Protein AF-A0A7W0G220-F1 (afdb_monomer_lite)

pLDDT: mean 85.53, std 10.77, range [54.88, 96.62]

Secondary structure (DSSP, 8-state):
-HHHHHHHHHHHHHHHHHHHHHTTSTTS-HHHHHHHHHHHHHHTTT---HHHHHHHHHHHHHHHHHHHS----STT--HHHHHHHHHHHHHHHHHHHTTT-HHHHHHHTTS-HHHHHHIIIII-GGGGGGSPP-PPPPPPS----

Structure (mmCIF, N/CA/C/O backbone):
data_AF-A0A7W0G220-F1
#
_entry.id   AF-A0A7W0G220-F1
#
loop_
_atom_site.group_PDB
_atom_site.id
_atom_site.type_symbol
_atom_site.label_atom_id
_atom_site.label_alt_id
_atom_site.label_comp_id
_atom_site.label_asym_id
_atom_site.label_entity_id
_atom_site.label_seq_id
_atom_site.pdbx_PDB_ins_code
_atom_site.Cartn_x
_atom_site.Cartn_y
_atom_site.Cartn_z
_atom_site.occupancy
_atom_site.B_iso_or_equiv
_atom_site.auth_seq_id
_atom_site.auth_comp_id
_atom_site.auth_asym_id
_atom_site.auth_atom_id
_atom_site.pdbx_PDB_model_num
ATOM 1 N N . MET A 1 1 ? 3.315 11.051 -33.447 1.00 55.81 1 MET A N 1
ATOM 2 C CA . MET A 1 1 ? 3.439 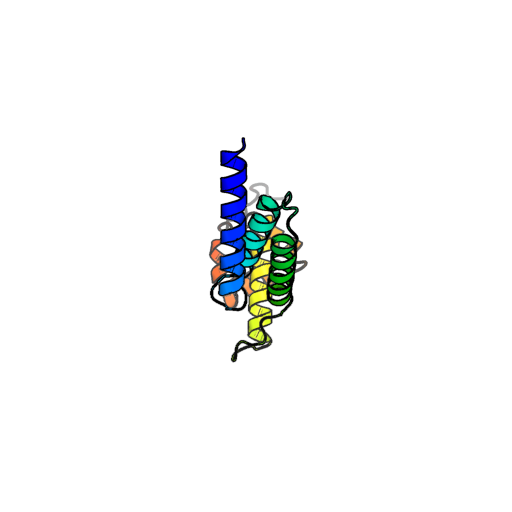9.585 -33.638 1.00 55.81 1 MET A CA 1
ATOM 3 C C . MET A 1 1 ? 4.857 9.060 -33.398 1.00 55.81 1 MET A C 1
ATOM 5 O O . MET A 1 1 ? 5.050 8.463 -32.352 1.00 55.81 1 MET A O 1
ATOM 9 N N . ALA A 1 2 ? 5.862 9.287 -34.260 1.00 62.72 2 ALA A N 1
ATOM 10 C CA . ALA A 1 2 ? 7.228 8.783 -33.995 1.00 62.72 2 ALA A CA 1
ATOM 11 C C . ALA A 1 2 ? 7.919 9.478 -32.798 1.00 62.72 2 ALA A C 1
ATOM 13 O O . ALA A 1 2 ? 8.547 8.826 -31.971 1.00 62.72 2 ALA A O 1
ATOM 14 N N . GLU A 1 3 ? 7.743 10.795 -32.670 1.00 63.72 3 GLU A N 1
ATOM 15 C CA . GLU A 1 3 ? 8.350 11.606 -31.604 1.00 63.72 3 GLU A CA 1
ATOM 16 C C . GLU A 1 3 ? 7.741 11.321 -30.217 1.00 63.72 3 GLU A C 1
ATOM 18 O O . GLU A 1 3 ? 8.464 11.152 -29.238 1.00 63.72 3 GLU A O 1
ATOM 23 N N . GLU A 1 4 ? 6.417 11.146 -30.143 1.00 67.81 4 GLU A N 1
ATOM 24 C CA . GLU A 1 4 ? 5.714 10.730 -28.917 1.00 67.81 4 GLU A CA 1
ATOM 25 C C . GLU A 1 4 ? 6.108 9.315 -28.481 1.00 67.81 4 GLU A C 1
ATOM 27 O O . GLU A 1 4 ? 6.302 9.071 -27.293 1.00 67.81 4 GLU A O 1
ATOM 32 N N . SER A 1 5 ? 6.281 8.393 -29.435 1.00 66.31 5 SER A N 1
ATOM 33 C CA . SER A 1 5 ? 6.752 7.037 -29.142 1.00 66.31 5 SER A CA 1
ATOM 34 C C . SER A 1 5 ? 8.180 7.044 -28.591 1.00 66.31 5 SER A C 1
ATOM 36 O O . SER A 1 5 ? 8.471 6.305 -27.656 1.00 66.31 5 SER A O 1
ATOM 38 N N . GLY A 1 6 ? 9.062 7.898 -29.122 1.00 77.69 6 GLY A N 1
ATOM 39 C CA . GLY A 1 6 ? 10.421 8.063 -28.601 1.00 77.69 6 GLY A CA 1
ATOM 40 C C . GLY A 1 6 ? 10.449 8.679 -27.200 1.00 77.69 6 GLY A C 1
ATOM 41 O O . GLY A 1 6 ? 11.186 8.212 -26.332 1.00 77.69 6 GLY A O 1
ATOM 42 N N . ALA A 1 7 ? 9.610 9.687 -26.945 1.00 82.81 7 ALA A N 1
ATOM 43 C CA . ALA A 1 7 ? 9.497 10.319 -25.632 1.00 82.81 7 ALA A CA 1
ATOM 44 C C . ALA A 1 7 ? 8.989 9.346 -24.553 1.00 82.81 7 ALA A C 1
ATOM 46 O O . ALA A 1 7 ? 9.528 9.325 -23.445 1.00 82.81 7 ALA A O 1
ATOM 47 N N . LEU A 1 8 ? 7.997 8.510 -24.885 1.00 85.62 8 LEU A N 1
ATOM 48 C CA . LEU A 1 8 ? 7.474 7.477 -23.984 1.00 85.62 8 LEU A CA 1
ATOM 49 C C . LEU A 1 8 ? 8.534 6.424 -23.649 1.00 85.62 8 LEU A C 1
ATOM 51 O O . LEU A 1 8 ? 8.740 6.127 -22.471 1.00 85.62 8 LEU A O 1
ATOM 55 N N . SER A 1 9 ? 9.261 5.924 -24.650 1.00 85.44 9 SER A N 1
ATOM 56 C CA . SER A 1 9 ? 10.348 4.965 -24.426 1.00 85.44 9 SER A CA 1
ATOM 57 C C . SER A 1 9 ? 11.452 5.551 -23.546 1.00 85.44 9 SER A C 1
ATOM 59 O O . SER A 1 9 ? 11.882 4.917 -22.584 1.00 85.44 9 SER A O 1
ATOM 61 N N . ASN A 1 10 ? 11.865 6.795 -23.801 1.00 89.25 10 ASN A N 1
ATOM 62 C CA . ASN A 1 10 ? 12.884 7.466 -22.993 1.00 89.25 10 ASN A CA 1
ATOM 63 C C . ASN A 1 10 ? 12.434 7.663 -21.536 1.00 89.25 10 ASN A C 1
ATOM 65 O O . ASN A 1 10 ? 13.223 7.454 -20.614 1.00 89.25 10 ASN A O 1
ATOM 69 N N . ALA A 1 11 ? 11.163 8.013 -21.313 1.00 91.06 11 ALA A N 1
ATOM 70 C CA . ALA A 1 11 ? 10.596 8.123 -19.971 1.00 91.06 11 ALA A CA 1
ATOM 71 C C . ALA A 1 11 ? 10.579 6.768 -19.240 1.00 91.06 11 ALA A C 1
ATOM 73 O O . ALA A 1 11 ? 10.938 6.699 -18.062 1.00 91.06 11 ALA A O 1
ATOM 74 N N . GLY A 1 12 ? 10.236 5.685 -19.942 1.00 90.75 12 GLY A N 1
ATOM 75 C CA . GLY A 1 12 ? 10.289 4.326 -19.403 1.00 90.75 12 GLY A CA 1
ATOM 76 C C . GLY A 1 12 ? 11.708 3.896 -19.019 1.00 90.75 12 GLY A C 1
ATOM 77 O O . GLY A 1 12 ? 11.925 3.371 -17.926 1.00 90.75 12 GLY A O 1
ATOM 78 N N . LEU A 1 13 ? 12.699 4.183 -19.868 1.00 92.62 13 LEU A N 1
ATOM 79 C CA . LEU A 1 13 ? 14.111 3.893 -19.589 1.00 92.62 13 LEU A CA 1
ATOM 80 C C . LEU A 1 13 ? 14.647 4.695 -18.394 1.00 92.62 13 LEU A C 1
ATOM 82 O O . LEU A 1 13 ? 15.397 4.154 -17.579 1.00 92.62 13 LEU A O 1
ATOM 86 N N . ALA A 1 14 ? 14.237 5.958 -18.253 1.00 93.88 14 ALA A N 1
ATOM 87 C CA . ALA A 1 14 ? 14.571 6.773 -17.087 1.00 93.88 14 ALA A CA 1
ATOM 88 C C . ALA A 1 14 ? 13.948 6.203 -15.800 1.00 93.88 14 ALA A C 1
ATOM 90 O O . ALA A 1 14 ? 14.614 6.129 -14.766 1.00 93.88 14 ALA A O 1
ATOM 91 N N . ALA A 1 15 ? 12.697 5.736 -15.863 1.00 92.31 15 ALA A N 1
ATOM 92 C CA . ALA A 1 15 ? 12.046 5.074 -14.737 1.00 92.31 15 ALA A CA 1
ATOM 93 C C . ALA A 1 15 ? 12.769 3.775 -14.334 1.00 92.31 15 ALA A C 1
ATOM 95 O O . ALA A 1 15 ? 12.952 3.532 -13.140 1.00 92.31 15 ALA A O 1
ATOM 96 N N . LEU A 1 16 ? 13.246 2.977 -15.298 1.00 93.56 16 LEU A N 1
ATOM 97 C CA . LEU A 1 16 ? 14.084 1.807 -15.008 1.00 93.56 16 LEU A CA 1
ATOM 98 C C . LEU A 1 16 ? 15.400 2.192 -14.334 1.00 93.56 16 LEU A C 1
ATOM 100 O O . LEU A 1 16 ? 15.743 1.582 -13.325 1.00 93.56 16 LEU A O 1
ATOM 104 N N . ALA A 1 17 ? 16.094 3.219 -14.827 1.00 93.88 17 ALA A N 1
ATOM 105 C CA . ALA A 1 17 ? 17.353 3.677 -14.237 1.00 93.88 17 ALA A CA 1
ATOM 106 C C . ALA A 1 17 ? 17.184 4.092 -12.763 1.00 93.88 17 ALA A C 1
ATOM 108 O O . ALA A 1 17 ? 17.980 3.707 -11.907 1.00 93.88 17 ALA A O 1
ATOM 109 N N . LEU A 1 18 ? 16.092 4.794 -12.438 1.00 92.06 18 LEU A N 1
ATOM 110 C CA . LEU A 1 18 ? 15.758 5.151 -11.055 1.00 92.06 18 LEU A CA 1
ATOM 111 C C . LEU A 1 18 ? 15.533 3.914 -10.169 1.00 92.06 18 LEU A C 1
ATOM 113 O O . LEU A 1 18 ? 15.964 3.887 -9.014 1.00 92.06 18 LEU A O 1
ATOM 117 N N . ILE A 1 19 ? 14.874 2.876 -10.694 1.00 92.44 19 ILE A N 1
ATOM 118 C CA . ILE A 1 19 ? 14.677 1.608 -9.974 1.00 92.44 19 ILE A CA 1
ATOM 119 C C . ILE A 1 19 ? 16.003 0.862 -9.808 1.00 92.44 19 ILE A C 1
ATOM 121 O O . ILE A 1 19 ? 16.242 0.281 -8.754 1.00 92.44 19 ILE A O 1
ATOM 125 N N . GLU A 1 20 ? 16.877 0.867 -10.805 1.00 91.81 20 GLU A N 1
ATOM 126 C CA . GLU A 1 20 ? 18.184 0.208 -10.734 1.00 91.81 20 GLU A CA 1
ATOM 127 C C . GLU A 1 20 ? 19.067 0.856 -9.657 1.00 91.81 20 GLU A C 1
ATOM 129 O O . GLU A 1 20 ? 19.643 0.157 -8.818 1.00 91.81 20 GLU A O 1
ATOM 134 N N . GLU A 1 21 ? 19.105 2.189 -9.612 1.00 88.62 21 GLU A N 1
ATOM 135 C CA . GLU A 1 21 ? 19.926 2.938 -8.659 1.00 88.62 21 GLU A CA 1
ATOM 136 C C . GLU A 1 21 ? 19.370 2.887 -7.226 1.00 88.62 21 GLU A C 1
ATOM 138 O O . GLU A 1 21 ? 20.112 2.720 -6.248 1.00 88.62 21 GLU A O 1
ATOM 143 N N . HIS A 1 22 ? 18.051 3.025 -7.080 1.00 85.19 22 HIS A N 1
ATOM 144 C CA . HIS A 1 22 ? 17.418 3.231 -5.777 1.00 85.19 22 HIS A CA 1
ATOM 145 C C . HIS A 1 22 ? 16.503 2.097 -5.328 1.00 85.19 22 HIS A C 1
ATOM 147 O O . HIS A 1 22 ? 16.160 2.043 -4.151 1.00 85.19 22 HIS A O 1
ATOM 153 N N . GLY A 1 23 ? 16.129 1.165 -6.199 1.00 77.44 23 GLY A N 1
ATOM 154 C CA . GLY A 1 23 ? 15.182 0.089 -5.889 1.00 77.44 23 GLY A CA 1
ATOM 155 C C . GLY A 1 23 ? 15.725 -0.962 -4.923 1.00 77.44 23 GLY A C 1
ATOM 156 O O . GLY A 1 23 ? 14.944 -1.626 -4.243 1.00 77.44 23 GLY A O 1
ATOM 157 N N . THR A 1 24 ? 17.052 -1.085 -4.801 1.00 76.00 24 THR A N 1
ATOM 158 C CA . THR A 1 24 ? 17.693 -1.871 -3.729 1.00 76.00 24 THR A CA 1
ATOM 159 C C . THR A 1 24 ? 17.807 -1.094 -2.417 1.00 76.00 24 THR A C 1
ATOM 161 O O . THR A 1 24 ? 17.879 -1.694 -1.344 1.00 76.00 24 THR A O 1
ATOM 164 N N . ARG A 1 25 ? 17.814 0.243 -2.482 1.00 75.25 25 ARG A N 1
ATOM 165 C CA . ARG A 1 25 ? 17.932 1.127 -1.322 1.00 75.25 25 ARG A CA 1
ATOM 166 C C . ARG A 1 25 ? 16.549 1.414 -0.742 1.00 75.25 25 ARG A C 1
ATOM 168 O O . ARG A 1 25 ? 15.523 1.367 -1.414 1.00 75.25 25 ARG A O 1
ATOM 175 N N . ARG A 1 26 ? 16.498 1.758 0.544 1.00 69.06 26 ARG A N 1
ATOM 176 C CA . ARG A 1 26 ? 15.233 2.100 1.219 1.00 69.06 26 ARG A CA 1
ATOM 177 C C . ARG A 1 26 ? 14.753 3.539 0.961 1.00 69.06 26 ARG A C 1
ATOM 179 O O . ARG A 1 26 ? 13.839 3.985 1.639 1.00 69.06 26 ARG A O 1
ATOM 186 N N . ALA A 1 27 ? 15.343 4.246 -0.005 1.00 76.19 27 ALA A N 1
ATOM 187 C CA . ALA A 1 27 ? 15.052 5.656 -0.277 1.00 76.19 27 ALA A CA 1
ATOM 188 C C . ALA A 1 27 ? 13.641 5.891 -0.849 1.00 76.19 27 ALA A C 1
ATOM 190 O O . ALA A 1 27 ? 13.028 6.908 -0.546 1.00 76.19 27 ALA A O 1
ATOM 191 N N . LEU A 1 28 ? 13.108 4.945 -1.630 1.00 79.19 28 LEU A N 1
ATOM 192 C CA . LEU A 1 28 ? 11.756 5.028 -2.198 1.00 79.19 28 LEU A CA 1
ATOM 193 C C . LEU A 1 28 ? 10.758 4.281 -1.303 1.00 79.19 28 LEU A C 1
ATOM 195 O O . LEU A 1 28 ? 11.074 3.179 -0.870 1.00 79.19 28 LEU A O 1
ATOM 199 N N . PRO A 1 29 ? 9.543 4.763 -1.024 1.00 83.81 29 PRO A N 1
ATOM 200 C CA . PRO A 1 29 ? 8.478 3.954 -0.424 1.00 83.81 29 PRO A CA 1
ATOM 201 C C . PRO A 1 29 ? 8.131 2.713 -1.271 1.00 83.81 29 PRO A C 1
ATOM 203 O O . PRO A 1 29 ? 8.322 2.703 -2.484 1.00 83.81 29 PRO A O 1
ATOM 206 N N . GLN A 1 30 ? 7.614 1.641 -0.655 1.00 83.75 30 GLN A N 1
ATOM 207 C CA . GLN A 1 30 ? 7.237 0.416 -1.389 1.00 83.75 30 GLN A CA 1
ATOM 208 C C . GLN A 1 30 ? 6.159 0.676 -2.456 1.00 83.75 30 GLN A C 1
ATOM 210 O O . GLN A 1 30 ? 6.257 0.140 -3.556 1.00 83.75 30 GLN A O 1
ATOM 215 N N . GLY A 1 31 ? 5.159 1.508 -2.136 1.00 84.50 31 GLY A N 1
ATOM 216 C CA . GLY A 1 31 ? 4.102 1.886 -3.079 1.00 84.50 31 GLY A CA 1
ATOM 217 C C . GLY A 1 31 ? 4.646 2.660 -4.278 1.00 84.50 31 GLY A C 1
ATOM 218 O O . GLY A 1 31 ? 4.360 2.304 -5.413 1.00 84.50 31 GLY A O 1
ATOM 219 N N . GLU A 1 32 ? 5.519 3.641 -4.035 1.00 88.56 32 GLU A N 1
ATOM 220 C CA . GLU A 1 32 ? 6.160 4.411 -5.109 1.00 88.56 32 GLU A CA 1
ATOM 221 C C . GLU A 1 32 ? 7.057 3.541 -5.991 1.00 88.56 32 GLU A C 1
ATOM 223 O O . GLU A 1 32 ? 7.045 3.687 -7.208 1.00 88.56 32 GLU A O 1
ATOM 228 N N . LEU A 1 33 ? 7.796 2.596 -5.400 1.00 90.75 33 LEU A N 1
ATOM 229 C CA . LEU A 1 33 ? 8.616 1.657 -6.163 1.00 90.75 33 LEU A CA 1
ATOM 230 C C . LEU A 1 33 ? 7.762 0.771 -7.086 1.00 90.75 33 LEU A C 1
ATOM 232 O O . LEU A 1 33 ? 8.141 0.529 -8.231 1.00 90.75 33 LEU A O 1
ATOM 236 N N . TYR A 1 34 ? 6.613 0.298 -6.595 1.00 91.62 34 TYR A N 1
ATOM 237 C CA . TYR A 1 34 ? 5.653 -0.457 -7.399 1.00 91.62 34 TYR A CA 1
ATOM 238 C C . TYR A 1 34 ? 5.072 0.395 -8.534 1.00 91.62 34 TYR A C 1
ATOM 240 O O . TYR A 1 34 ? 5.073 -0.037 -9.686 1.00 91.62 34 TYR A O 1
ATOM 248 N N . ASP A 1 35 ? 4.619 1.612 -8.230 1.00 92.94 35 ASP A N 1
ATOM 249 C CA . ASP A 1 35 ? 4.033 2.510 -9.225 1.00 92.94 35 ASP A CA 1
ATOM 250 C C . ASP A 1 35 ? 5.037 2.909 -10.305 1.00 92.94 35 ASP A C 1
ATOM 252 O O . ASP A 1 35 ? 4.679 2.982 -11.481 1.00 92.94 35 ASP A O 1
ATOM 256 N N . LEU A 1 36 ? 6.293 3.144 -9.924 1.00 93.75 36 LEU A N 1
ATOM 257 C CA . LEU A 1 36 ? 7.370 3.462 -10.853 1.00 93.75 36 LEU A CA 1
ATOM 258 C C . LEU A 1 36 ? 7.647 2.288 -11.799 1.00 93.75 36 LEU A C 1
ATOM 260 O O . LEU A 1 36 ? 7.741 2.495 -13.008 1.00 93.75 36 LEU A O 1
ATOM 264 N N . TYR A 1 37 ? 7.703 1.060 -11.269 1.00 95.19 37 TYR A N 1
ATOM 265 C CA . TYR A 1 37 ? 7.859 -0.144 -12.088 1.00 95.19 37 TYR A CA 1
ATOM 266 C C . TYR A 1 37 ? 6.683 -0.329 -13.048 1.00 95.19 37 TYR A C 1
ATOM 268 O O . TYR A 1 37 ? 6.898 -0.529 -14.239 1.00 95.19 37 TYR A O 1
ATOM 276 N N . ARG A 1 38 ? 5.443 -0.202 -12.558 1.00 95.62 38 ARG A N 1
ATOM 277 C CA . ARG A 1 38 ? 4.238 -0.333 -13.389 1.00 95.62 38 ARG A CA 1
ATOM 278 C C . ARG A 1 38 ? 4.239 0.664 -14.549 1.00 95.62 38 ARG A C 1
ATOM 280 O O . ARG A 1 38 ? 3.937 0.288 -15.673 1.00 95.62 38 ARG A O 1
ATOM 287 N N . ARG A 1 39 ? 4.600 1.926 -14.293 1.00 94.25 39 ARG A N 1
ATOM 288 C CA . ARG A 1 39 ? 4.693 2.950 -15.348 1.00 94.25 39 ARG A CA 1
ATOM 289 C C . ARG A 1 39 ? 5.780 2.620 -16.368 1.00 94.25 39 ARG A C 1
ATOM 291 O O . ARG A 1 39 ? 5.546 2.797 -17.556 1.00 94.25 39 ARG A O 1
ATOM 298 N N . ALA A 1 40 ? 6.941 2.142 -15.917 1.00 94.12 40 ALA A N 1
ATOM 299 C CA . ALA A 1 40 ? 8.016 1.728 -16.815 1.00 94.12 40 ALA A CA 1
ATOM 300 C C . ALA A 1 40 ? 7.578 0.565 -17.722 1.00 94.12 40 ALA A C 1
ATOM 302 O O . ALA A 1 40 ? 7.801 0.620 -18.926 1.00 94.12 40 ALA A O 1
ATOM 303 N N . ASP A 1 41 ? 6.908 -0.441 -17.154 1.00 94.44 41 ASP A N 1
ATOM 304 C CA . ASP A 1 41 ? 6.358 -1.592 -17.880 1.00 94.44 41 ASP A CA 1
ATOM 305 C C . ASP A 1 41 ? 5.315 -1.160 -18.926 1.00 94.44 41 ASP A C 1
ATOM 307 O O . ASP A 1 41 ? 5.380 -1.568 -20.082 1.00 94.44 41 ASP A O 1
ATOM 311 N N . GLU A 1 42 ? 4.413 -0.241 -18.567 1.00 94.00 42 GLU A N 1
ATOM 312 C CA . GLU A 1 42 ? 3.413 0.314 -19.489 1.00 94.00 42 GLU A CA 1
ATOM 313 C C . GLU A 1 42 ? 4.037 1.113 -20.642 1.00 94.00 42 GLU A C 1
ATOM 315 O O . GLU A 1 42 ? 3.603 0.984 -21.788 1.00 94.00 42 GLU A O 1
ATOM 320 N N . MET A 1 43 ? 5.050 1.934 -20.351 1.00 93.25 43 MET A N 1
ATOM 321 C CA . MET A 1 43 ? 5.745 2.756 -21.349 1.00 93.25 43 MET A CA 1
ATOM 322 C C . MET A 1 43 ? 6.619 1.926 -22.295 1.00 93.25 43 MET A C 1
ATOM 324 O O . MET A 1 43 ? 6.816 2.319 -23.441 1.00 93.25 43 MET A O 1
ATOM 328 N N . LEU A 1 44 ? 7.128 0.784 -21.827 1.00 91.88 44 LEU A N 1
ATOM 329 C CA . LEU A 1 44 ? 8.043 -0.092 -22.565 1.00 91.88 44 LEU A CA 1
ATOM 330 C C . LEU A 1 44 ? 7.376 -1.383 -23.057 1.00 91.88 44 LEU A C 1
ATOM 332 O O . LEU A 1 44 ? 8.067 -2.296 -23.501 1.00 91.88 44 LEU A O 1
ATOM 336 N N . LYS A 1 45 ? 6.043 -1.464 -23.020 1.00 89.81 45 LYS A N 1
ATOM 337 C CA . LYS A 1 45 ? 5.281 -2.669 -23.392 1.00 89.81 45 LYS A CA 1
ATOM 338 C C . LYS A 1 45 ? 5.568 -3.180 -24.812 1.00 89.81 45 LYS A C 1
ATOM 340 O O . LYS A 1 45 ? 5.491 -4.379 -25.056 1.00 89.81 45 LYS A O 1
ATOM 345 N N . ASP A 1 46 ? 5.897 -2.268 -25.730 1.00 88.31 46 ASP A N 1
ATOM 346 C CA . ASP A 1 46 ? 6.163 -2.559 -27.144 1.00 88.31 46 ASP A CA 1
ATOM 347 C C . ASP A 1 46 ? 7.675 -2.660 -27.441 1.00 88.31 46 ASP A C 1
ATOM 349 O O . ASP A 1 46 ? 8.076 -2.808 -28.597 1.00 88.31 46 ASP A O 1
ATOM 353 N N . ALA A 1 47 ? 8.532 -2.577 -26.413 1.00 86.56 47 ALA A N 1
ATOM 354 C CA . ALA A 1 47 ? 9.976 -2.705 -26.570 1.00 86.56 47 ALA A CA 1
ATOM 355 C C . ALA A 1 47 ? 10.337 -4.126 -27.024 1.00 86.56 47 ALA A C 1
ATOM 357 O O . ALA A 1 47 ? 10.045 -5.113 -26.348 1.00 86.56 47 ALA A O 1
ATOM 358 N N . GLN A 1 48 ? 10.993 -4.227 -28.179 1.00 83.19 48 GLN A N 1
ATOM 359 C CA . GLN A 1 48 ? 11.431 -5.508 -28.743 1.00 83.19 48 GLN A CA 1
ATOM 360 C C . GLN A 1 48 ? 12.908 -5.804 -28.486 1.00 83.19 48 GLN A C 1
ATOM 362 O O . GLN A 1 48 ? 13.362 -6.926 -28.717 1.00 83.19 48 GLN A O 1
ATOM 367 N N . ASP A 1 49 ? 13.674 -4.816 -28.023 1.00 89.56 49 ASP A N 1
ATOM 368 C CA . ASP A 1 49 ? 15.094 -5.004 -27.789 1.00 89.56 49 ASP A CA 1
ATOM 369 C C . ASP A 1 49 ? 15.330 -5.873 -26.541 1.00 89.56 49 ASP A C 1
ATOM 371 O O . ASP A 1 49 ? 14.712 -5.719 -25.482 1.00 89.56 49 ASP A O 1
ATOM 375 N N . SER A 1 50 ? 16.233 -6.844 -26.684 1.00 90.62 50 SER A N 1
ATOM 376 C CA . SER A 1 50 ? 16.491 -7.834 -25.635 1.00 90.62 50 SER A CA 1
ATOM 377 C C . SER A 1 50 ? 17.066 -7.221 -24.353 1.00 90.62 50 SER A C 1
ATOM 379 O O . SER A 1 50 ? 16.906 -7.798 -23.276 1.00 90.62 50 SER A O 1
ATOM 381 N N . GLU A 1 51 ? 17.714 -6.059 -24.461 1.00 93.31 51 GLU A N 1
ATOM 382 C CA . GLU A 1 51 ? 18.332 -5.360 -23.339 1.00 93.31 51 GLU A CA 1
ATOM 383 C C . GLU A 1 51 ? 17.264 -4.766 -22.412 1.00 93.31 51 GLU A C 1
ATOM 385 O O . GLU A 1 51 ? 17.242 -5.077 -21.219 1.00 93.31 51 GLU A O 1
ATOM 390 N N . THR A 1 52 ? 16.317 -4.001 -22.952 1.00 91.94 52 THR A N 1
ATOM 391 C CA . THR A 1 52 ? 15.194 -3.407 -22.218 1.00 91.94 52 THR A CA 1
ATOM 392 C C . THR A 1 52 ? 14.348 -4.477 -21.539 1.00 91.94 52 THR A C 1
ATOM 394 O O . THR A 1 52 ? 14.026 -4.356 -20.355 1.00 91.94 52 THR A O 1
ATOM 397 N N . VAL A 1 53 ? 14.060 -5.586 -22.230 1.00 92.31 53 VAL A N 1
ATOM 398 C CA . VAL A 1 53 ? 13.332 -6.721 -21.636 1.00 92.31 53 VAL A CA 1
ATOM 399 C C . VAL A 1 53 ? 14.118 -7.347 -20.474 1.00 92.31 53 VAL A C 1
ATOM 401 O O . VAL A 1 53 ? 13.538 -7.703 -19.441 1.00 92.31 53 VAL A O 1
ATOM 404 N N . ALA A 1 54 ? 15.442 -7.482 -20.595 1.00 94.50 54 ALA A N 1
ATOM 405 C CA . ALA A 1 54 ? 16.284 -8.009 -19.520 1.00 94.50 54 ALA A CA 1
ATOM 406 C C . ALA A 1 54 ? 16.340 -7.063 -18.307 1.00 94.50 54 ALA A C 1
ATOM 408 O O . ALA A 1 54 ? 16.295 -7.525 -17.156 1.00 94.50 54 ALA A O 1
ATOM 409 N N . ARG A 1 55 ? 16.379 -5.748 -18.551 1.00 95.00 55 ARG A N 1
ATOM 410 C CA . ARG A 1 55 ? 16.322 -4.710 -17.512 1.00 95.00 55 ARG A CA 1
ATOM 411 C C . ARG A 1 55 ? 14.982 -4.721 -16.785 1.00 95.00 55 ARG A C 1
ATOM 413 O O . ARG A 1 55 ? 14.976 -4.851 -15.561 1.00 95.00 55 ARG A O 1
ATOM 420 N N . LEU A 1 56 ? 13.859 -4.751 -17.510 1.00 94.94 56 LEU A N 1
ATOM 421 C CA . LEU A 1 56 ? 12.513 -4.903 -16.936 1.00 94.94 56 LEU A CA 1
ATOM 422 C C . LEU A 1 56 ? 12.431 -6.114 -16.003 1.00 94.94 56 LEU A C 1
ATOM 424 O O . LEU A 1 56 ? 12.045 -5.982 -14.844 1.00 94.94 56 LEU A O 1
ATOM 428 N N . ARG A 1 57 ? 12.891 -7.290 -16.448 1.00 94.06 57 ARG A N 1
ATOM 429 C CA . ARG A 1 57 ? 12.904 -8.512 -15.617 1.00 94.06 57 ARG A CA 1
ATOM 430 C C . ARG A 1 57 ? 13.780 -8.391 -14.372 1.00 94.06 57 ARG A C 1
ATOM 432 O O . ARG A 1 57 ? 13.513 -9.033 -13.353 1.00 94.06 57 ARG A O 1
ATOM 439 N N . THR A 1 58 ? 14.867 -7.635 -14.445 1.00 94.31 58 THR A N 1
ATOM 440 C CA . THR A 1 58 ? 15.763 -7.412 -13.304 1.00 94.31 58 THR A CA 1
ATOM 441 C C . THR A 1 58 ? 15.122 -6.467 -12.295 1.00 94.31 58 THR A C 1
ATOM 443 O O . THR A 1 58 ? 15.024 -6.819 -11.117 1.00 94.31 58 THR A O 1
ATOM 446 N N . CYS A 1 59 ? 14.559 -5.354 -12.764 1.00 94.00 59 CYS A N 1
ATOM 447 C CA . CYS A 1 59 ? 13.767 -4.438 -11.950 1.00 94.00 59 CYS A CA 1
ATOM 448 C C . CYS A 1 59 ? 12.562 -5.139 -11.310 1.00 94.00 59 CYS A C 1
ATOM 450 O O . CYS A 1 59 ? 12.345 -4.989 -10.111 1.00 94.00 59 CYS A O 1
ATOM 452 N N . ALA A 1 60 ? 11.848 -5.994 -12.048 1.00 93.31 60 ALA A N 1
ATOM 453 C CA . ALA A 1 60 ? 10.732 -6.781 -11.525 1.00 93.31 60 ALA A CA 1
ATOM 454 C C . ALA A 1 60 ? 11.161 -7.634 -10.328 1.00 93.31 60 ALA A C 1
ATOM 456 O O . ALA A 1 60 ? 10.510 -7.632 -9.286 1.00 93.31 60 ALA A O 1
ATOM 457 N N . ARG A 1 61 ? 12.293 -8.340 -10.444 1.00 91.00 61 ARG A N 1
ATOM 458 C CA . ARG A 1 61 ? 12.847 -9.158 -9.354 1.00 91.00 61 ARG A CA 1
ATOM 459 C C . ARG A 1 61 ? 13.229 -8.317 -8.141 1.00 91.00 61 ARG A C 1
ATOM 461 O O . ARG A 1 61 ? 12.963 -8.736 -7.016 1.00 91.00 61 ARG A O 1
ATOM 468 N N . MET A 1 62 ? 13.807 -7.135 -8.349 1.00 88.12 62 MET A N 1
ATOM 469 C CA . MET A 1 62 ? 14.133 -6.205 -7.263 1.00 88.12 62 MET A CA 1
ATOM 470 C C . MET A 1 62 ? 12.876 -5.710 -6.542 1.00 88.12 62 MET A C 1
ATOM 472 O O . MET A 1 62 ? 12.794 -5.800 -5.316 1.00 88.12 62 MET A O 1
ATOM 476 N N . VAL A 1 63 ? 11.880 -5.255 -7.304 1.00 90.25 63 VAL A N 1
ATOM 477 C CA . VAL A 1 63 ? 10.591 -4.774 -6.792 1.00 90.25 63 VAL A CA 1
ATOM 478 C C . VAL A 1 63 ? 9.887 -5.894 -6.027 1.00 90.25 63 VAL A C 1
ATOM 480 O O . VAL A 1 63 ? 9.539 -5.711 -4.863 1.00 90.25 63 VAL A O 1
ATOM 483 N N . MET A 1 64 ? 9.763 -7.084 -6.623 1.00 87.31 64 MET A N 1
ATOM 484 C CA . MET A 1 64 ? 9.150 -8.254 -5.986 1.00 87.31 64 MET A CA 1
ATOM 485 C C . MET A 1 64 ? 9.850 -8.631 -4.685 1.00 87.31 64 MET A C 1
ATOM 487 O O . MET A 1 64 ? 9.177 -8.834 -3.679 1.00 87.31 64 MET A O 1
ATOM 491 N N . ARG A 1 65 ? 11.188 -8.672 -4.663 1.00 85.38 65 ARG A N 1
ATOM 492 C CA . ARG A 1 65 ? 11.941 -8.965 -3.437 1.00 85.38 65 ARG A CA 1
ATOM 493 C C . ARG A 1 65 ? 11.604 -7.959 -2.343 1.00 85.38 65 ARG A C 1
ATOM 495 O O . ARG A 1 65 ? 11.352 -8.344 -1.211 1.00 85.38 65 ARG A O 1
ATOM 502 N N . ARG A 1 66 ? 11.546 -6.673 -2.684 1.00 82.94 66 ARG A N 1
ATOM 503 C CA . ARG A 1 66 ? 11.286 -5.610 -1.714 1.00 82.94 66 ARG A CA 1
ATOM 504 C C . ARG A 1 66 ? 9.838 -5.568 -1.217 1.00 82.94 66 ARG A C 1
ATOM 506 O O . ARG A 1 66 ? 9.604 -5.121 -0.096 1.00 82.94 66 ARG A O 1
ATOM 513 N N . LEU A 1 67 ? 8.883 -5.999 -2.041 1.00 81.31 67 LEU A N 1
ATOM 514 C CA . LEU A 1 67 ? 7.467 -6.102 -1.678 1.00 81.31 67 LEU A CA 1
ATOM 515 C C . LEU A 1 67 ? 7.157 -7.377 -0.882 1.00 81.31 67 LEU A C 1
ATOM 517 O O . LEU A 1 67 ? 6.328 -7.335 0.022 1.00 81.31 67 LEU A O 1
ATOM 521 N N . ALA A 1 68 ? 7.814 -8.493 -1.210 1.00 74.88 68 ALA A N 1
ATOM 522 C CA . ALA A 1 68 ? 7.614 -9.780 -0.547 1.00 74.88 68 ALA A CA 1
ATOM 523 C C . ALA A 1 68 ? 8.283 -9.847 0.832 1.00 74.88 68 ALA A C 1
ATOM 525 O O . ALA A 1 68 ? 7.795 -10.545 1.720 1.00 74.88 68 ALA A O 1
ATOM 526 N N . SER A 1 69 ? 9.389 -9.124 1.031 1.00 67.25 69 SER A N 1
ATOM 527 C CA . SER A 1 69 ? 10.040 -9.055 2.334 1.00 67.25 69 SER A CA 1
ATOM 528 C C . SER A 1 69 ? 9.152 -8.323 3.340 1.00 67.25 69 SER A C 1
ATOM 530 O O . SER A 1 69 ? 8.949 -7.109 3.247 1.00 67.25 69 SER A O 1
ATOM 532 N N . ILE A 1 70 ? 8.691 -9.048 4.364 1.00 60.88 70 ILE A N 1
ATOM 533 C CA . ILE A 1 70 ? 8.395 -8.423 5.656 1.00 60.88 70 ILE A CA 1
ATOM 534 C C . ILE A 1 70 ? 9.692 -7.717 6.058 1.00 60.88 70 ILE A C 1
ATOM 536 O O . ILE A 1 70 ? 10.757 -8.330 6.013 1.00 60.88 70 ILE A O 1
ATOM 540 N N . GLN A 1 71 ? 9.622 -6.421 6.352 1.00 60.22 71 GLN A N 1
ATOM 541 C CA . GLN A 1 71 ? 10.792 -5.591 6.640 1.00 60.22 71 GLN A CA 1
ATOM 542 C C . GLN A 1 71 ? 11.371 -5.964 8.017 1.00 60.22 71 GLN A C 1
ATOM 544 O O . GLN A 1 71 ? 11.173 -5.262 9.001 1.00 60.22 71 GLN A O 1
ATOM 549 N N . LEU A 1 72 ? 12.036 -7.118 8.099 1.00 57.25 72 LEU A N 1
ATOM 550 C CA . LEU A 1 72 ? 12.607 -7.680 9.329 1.00 57.25 72 LEU A CA 1
ATOM 551 C C . LEU A 1 72 ? 14.012 -7.132 9.614 1.00 57.25 72 LEU A C 1
ATOM 553 O O . LEU A 1 72 ? 14.526 -7.266 10.717 1.00 57.25 72 LEU A O 1
ATOM 557 N N . ASP A 1 73 ? 14.632 -6.515 8.613 1.00 54.88 73 ASP A N 1
ATOM 558 C CA . ASP A 1 73 ? 16.003 -6.006 8.628 1.00 54.88 73 ASP A CA 1
ATOM 559 C C . ASP A 1 73 ? 16.128 -4.595 9.236 1.00 54.88 73 ASP A C 1
ATOM 561 O O . ASP A 1 73 ? 17.224 -4.034 9.293 1.00 54.88 73 ASP A O 1
ATOM 565 N N . ASP A 1 74 ? 15.031 -4.030 9.759 1.00 56.88 74 ASP A N 1
ATOM 566 C CA . ASP A 1 74 ? 15.154 -2.946 10.732 1.00 56.88 74 ASP A CA 1
ATOM 567 C C . ASP A 1 74 ? 15.703 -3.507 12.043 1.00 56.88 74 ASP A C 1
ATOM 569 O O . ASP A 1 74 ? 15.129 -4.418 12.633 1.00 56.88 74 ASP A O 1
ATOM 573 N N . LYS A 1 75 ? 16.795 -2.927 12.553 1.00 59.75 75 LYS A N 1
ATOM 574 C CA . LYS A 1 75 ? 17.421 -3.340 13.827 1.00 59.75 75 LYS A CA 1
ATOM 575 C C . LYS A 1 75 ? 16.465 -3.276 15.036 1.00 59.75 75 LYS A C 1
ATOM 577 O O . LYS A 1 75 ? 16.800 -3.798 16.093 1.00 59.75 75 LYS A O 1
ATOM 582 N N . ASN A 1 76 ? 15.279 -2.686 14.858 1.00 58.12 76 ASN A N 1
ATOM 583 C CA . ASN A 1 76 ? 14.197 -2.572 15.835 1.00 58.12 76 ASN A CA 1
ATOM 584 C C . ASN A 1 76 ? 12.912 -3.327 15.419 1.00 58.12 76 ASN A C 1
ATOM 586 O O . ASN A 1 76 ? 11.815 -2.962 15.854 1.00 58.12 76 ASN A O 1
ATOM 590 N N . PHE A 1 77 ? 13.004 -4.359 14.572 1.00 67.56 77 PHE A N 1
ATOM 591 C CA . PHE A 1 77 ? 11.865 -5.228 14.270 1.00 67.56 77 PHE A CA 1
ATOM 592 C C . PHE A 1 77 ? 11.481 -6.003 15.542 1.00 67.56 77 PHE A C 1
ATOM 594 O O . PHE A 1 77 ? 12.170 -6.910 16.005 1.00 67.56 77 PHE A O 1
ATOM 601 N N . THR A 1 78 ? 10.362 -5.611 16.140 1.00 82.31 78 THR A N 1
ATOM 602 C CA . THR A 1 78 ? 9.709 -6.377 17.200 1.00 82.31 78 THR A CA 1
ATOM 603 C C . THR A 1 78 ? 8.397 -6.905 16.645 1.00 82.31 78 THR A C 1
ATOM 605 O O . THR A 1 78 ? 7.773 -6.275 15.789 1.00 82.31 78 THR A O 1
ATOM 608 N N . LEU A 1 79 ? 7.927 -8.042 17.160 1.00 83.12 79 LEU A N 1
ATOM 609 C CA . LEU A 1 79 ? 6.598 -8.546 16.809 1.00 83.12 79 LEU A CA 1
ATOM 610 C C . LEU A 1 79 ? 5.523 -7.472 17.040 1.00 83.12 79 LEU A C 1
ATOM 612 O O . LEU A 1 79 ? 4.630 -7.291 16.217 1.00 83.12 79 LEU A O 1
ATOM 616 N N . PHE A 1 80 ? 5.638 -6.723 18.139 1.00 86.06 80 PHE A N 1
ATOM 617 C CA . PHE A 1 80 ? 4.681 -5.683 18.496 1.00 86.06 80 PHE A CA 1
ATOM 618 C C . PHE A 1 80 ? 4.650 -4.532 17.490 1.00 86.06 80 PHE A C 1
ATOM 620 O O . PHE A 1 80 ? 3.558 -4.093 17.141 1.00 86.06 80 PHE A O 1
ATOM 627 N N . SER A 1 81 ? 5.800 -4.059 16.994 1.00 82.56 81 SER A N 1
ATOM 628 C CA . SER A 1 81 ? 5.833 -2.994 15.982 1.00 82.56 81 SER A CA 1
ATOM 629 C C . SER A 1 81 ? 5.267 -3.467 14.643 1.00 82.56 81 SER A C 1
ATOM 631 O O . SER A 1 81 ? 4.428 -2.778 14.067 1.00 82.56 81 SER A O 1
ATOM 633 N N . ALA A 1 82 ? 5.623 -4.676 14.200 1.00 82.50 82 ALA A N 1
ATOM 634 C CA . ALA A 1 82 ? 5.098 -5.249 12.961 1.00 82.50 82 ALA A CA 1
ATOM 635 C C . ALA A 1 82 ? 3.571 -5.448 13.013 1.00 82.50 82 ALA A C 1
ATOM 637 O O . ALA A 1 82 ? 2.848 -5.047 12.098 1.00 82.50 82 ALA A O 1
ATOM 638 N N . VAL A 1 83 ? 3.058 -6.011 14.114 1.00 88.44 83 VAL A N 1
ATOM 639 C CA . VAL A 1 83 ? 1.611 -6.157 14.335 1.00 88.44 83 VAL A CA 1
ATOM 640 C C . VAL A 1 83 ? 0.939 -4.790 14.401 1.00 88.44 83 VAL A C 1
ATOM 642 O O . VAL A 1 83 ? -0.114 -4.604 13.801 1.00 88.44 83 VAL A O 1
ATOM 645 N N . HIS A 1 84 ? 1.549 -3.813 15.074 1.00 87.81 84 HIS A N 1
ATOM 646 C CA . HIS A 1 84 ? 1.007 -2.463 15.168 1.00 87.81 84 HIS A CA 1
ATOM 647 C C . HIS A 1 84 ? 0.863 -1.797 13.790 1.00 87.81 84 HIS A C 1
ATOM 649 O O . HIS A 1 84 ? -0.173 -1.205 13.491 1.00 87.81 84 HIS A O 1
ATOM 655 N N . GLU A 1 85 ? 1.857 -1.916 12.913 1.00 85.00 85 GLU A N 1
ATOM 656 C CA . GLU A 1 85 ? 1.767 -1.383 11.551 1.00 85.00 85 GLU A CA 1
ATOM 657 C C . GLU A 1 85 ? 0.702 -2.089 10.713 1.00 85.00 85 GLU A C 1
ATOM 659 O O . GLU A 1 85 ? -0.079 -1.430 10.017 1.00 85.00 85 GLU A O 1
ATOM 664 N N . LEU A 1 86 ? 0.628 -3.418 10.809 1.00 87.25 86 LEU A N 1
ATOM 665 C CA . LEU A 1 86 ? -0.389 -4.199 10.115 1.00 87.25 86 LEU A CA 1
ATOM 666 C C . LEU A 1 86 ? -1.801 -3.832 10.593 1.00 87.25 86 LEU A C 1
ATOM 668 O O . LEU A 1 86 ? -2.676 -3.566 9.768 1.00 87.25 86 LEU A O 1
ATOM 672 N N . GLU A 1 87 ? -2.011 -3.750 11.910 1.00 92.75 87 GLU A N 1
ATOM 673 C CA . GLU A 1 87 ? -3.266 -3.285 12.509 1.00 92.75 87 GLU A CA 1
ATOM 674 C C . GLU A 1 87 ? -3.641 -1.899 11.970 1.00 92.75 87 GLU A C 1
ATOM 676 O O . GLU A 1 87 ? -4.781 -1.689 11.554 1.00 92.75 87 GLU A O 1
ATOM 681 N N . ALA A 1 88 ? -2.688 -0.960 11.930 1.00 91.06 88 ALA A N 1
ATOM 682 C CA . ALA A 1 88 ? -2.940 0.395 11.452 1.00 91.06 88 ALA A CA 1
ATOM 683 C C . ALA A 1 88 ? -3.388 0.415 9.981 1.00 91.06 88 ALA A C 1
ATOM 685 O O . ALA A 1 88 ? -4.313 1.151 9.635 1.00 91.06 88 ALA A O 1
ATOM 686 N N . ARG A 1 89 ? -2.768 -0.407 9.123 1.00 90.38 89 ARG A N 1
ATOM 687 C CA . ARG A 1 89 ? -3.136 -0.527 7.701 1.00 90.38 89 ARG A CA 1
ATOM 688 C C . ARG A 1 89 ? -4.535 -1.111 7.524 1.00 90.38 89 ARG A C 1
ATOM 690 O O . ARG A 1 89 ? -5.325 -0.558 6.763 1.00 90.38 89 ARG A O 1
ATOM 697 N N . LEU A 1 90 ? -4.855 -2.188 8.242 1.00 93.94 90 LEU A N 1
ATOM 698 C CA . LEU A 1 90 ? -6.176 -2.820 8.183 1.00 93.94 90 LEU A CA 1
ATOM 699 C C . LEU A 1 90 ? -7.273 -1.876 8.681 1.00 93.94 90 LEU A C 1
ATOM 701 O O . LEU A 1 90 ? -8.297 -1.715 8.020 1.00 93.94 90 LEU A O 1
ATOM 705 N N . ILE A 1 91 ? -7.044 -1.206 9.814 1.00 94.81 91 ILE A N 1
ATOM 706 C CA . ILE A 1 91 ? -7.998 -0.244 10.375 1.00 94.81 91 ILE A CA 1
ATOM 707 C C . ILE A 1 91 ? -8.180 0.953 9.441 1.00 94.81 91 ILE A C 1
ATOM 709 O O . ILE A 1 91 ? -9.314 1.367 9.213 1.00 94.81 91 ILE A O 1
ATOM 713 N N . GLY A 1 92 ? -7.091 1.496 8.889 1.00 93.19 92 GLY A N 1
ATOM 714 C CA . GLY A 1 92 ? -7.140 2.603 7.934 1.00 93.19 92 GLY A CA 1
ATOM 715 C C . GLY A 1 92 ? -7.982 2.265 6.704 1.00 93.19 92 GLY A C 1
ATOM 716 O O . GLY A 1 92 ? -8.928 2.989 6.406 1.00 93.19 92 GLY A O 1
ATOM 717 N N . LYS A 1 93 ? -7.711 1.120 6.064 1.00 92.88 93 LYS A N 1
ATOM 718 C CA . LYS A 1 93 ? -8.475 0.643 4.901 1.00 92.88 93 LYS A CA 1
ATOM 719 C C . LYS A 1 93 ? -9.952 0.417 5.232 1.00 92.88 93 LYS A C 1
ATOM 721 O O . LYS A 1 93 ? -10.829 0.859 4.498 1.00 92.88 93 LYS A O 1
ATOM 726 N N . ALA A 1 94 ? -10.246 -0.208 6.372 1.00 95.12 94 ALA A N 1
ATOM 727 C CA . ALA A 1 94 ? -11.626 -0.423 6.797 1.00 95.12 94 ALA A CA 1
ATOM 728 C C . ALA A 1 94 ? -12.367 0.893 7.084 1.00 95.12 94 ALA A C 1
ATOM 730 O O . ALA A 1 94 ? -13.563 0.986 6.822 1.00 95.12 94 ALA A O 1
ATOM 731 N N . LEU A 1 95 ? -11.686 1.908 7.630 1.00 94.25 95 LEU A N 1
ATOM 732 C CA . LEU A 1 95 ? -12.262 3.239 7.828 1.00 94.25 95 LEU A CA 1
ATOM 733 C C . LEU A 1 95 ? -12.508 3.948 6.497 1.00 94.25 95 LEU A C 1
ATOM 735 O O . LEU A 1 95 ? -13.554 4.570 6.354 1.00 94.25 95 LEU A O 1
ATOM 739 N N . GLU A 1 96 ? -11.595 3.837 5.539 1.00 92.81 96 GLU A N 1
ATOM 740 C CA . GLU A 1 96 ? -11.747 4.397 4.194 1.00 92.81 96 GLU A CA 1
ATOM 741 C C . GLU A 1 96 ? -12.957 3.793 3.463 1.00 92.81 96 GLU A C 1
ATOM 743 O O . GLU A 1 96 ? -13.872 4.526 3.089 1.00 92.81 96 GLU A O 1
ATOM 748 N N . GLU A 1 97 ? -13.050 2.462 3.380 1.00 93.12 97 GLU A N 1
ATOM 749 C CA . GLU A 1 97 ? -14.191 1.753 2.770 1.00 93.12 97 GLU A CA 1
ATOM 750 C C . GLU A 1 97 ? -15.522 2.005 3.506 1.00 93.12 97 GLU A C 1
ATOM 752 O O . GLU A 1 97 ? -16.617 1.918 2.941 1.00 93.12 97 GLU A O 1
ATOM 757 N N . ALA A 1 98 ? -15.448 2.322 4.798 1.00 93.56 98 ALA A N 1
ATOM 758 C CA . ALA A 1 98 ? -16.596 2.682 5.618 1.00 93.56 98 ALA A CA 1
ATOM 759 C C . ALA A 1 98 ? -16.931 4.182 5.593 1.00 93.56 98 ALA A C 1
ATOM 761 O O . ALA A 1 98 ? -17.825 4.602 6.340 1.00 93.56 98 ALA A O 1
ATOM 762 N N . GLU A 1 99 ? -16.216 4.987 4.801 1.00 91.56 99 GLU A N 1
ATOM 763 C CA . GLU A 1 99 ? -16.300 6.452 4.774 1.00 91.56 99 GLU A CA 1
ATOM 764 C C . GLU A 1 99 ? -16.242 7.056 6.191 1.00 91.56 99 GLU A C 1
ATOM 766 O O . GLU A 1 99 ? -17.092 7.852 6.593 1.00 91.56 99 GLU A O 1
ATOM 771 N N . GLY A 1 100 ? -15.313 6.583 7.016 1.00 89.31 100 GLY A N 1
ATOM 772 C CA . GLY A 1 100 ? -15.110 7.015 8.396 1.00 89.31 100 GLY A CA 1
ATOM 773 C C . GLY A 1 100 ? -16.137 6.501 9.414 1.00 89.31 100 GLY A C 1
ATOM 774 O O . GLY A 1 100 ? -16.065 6.880 10.588 1.00 89.31 100 GLY A O 1
ATOM 775 N N . SER A 1 101 ? -17.094 5.648 9.027 1.00 93.00 101 SER A N 1
ATOM 776 C CA . S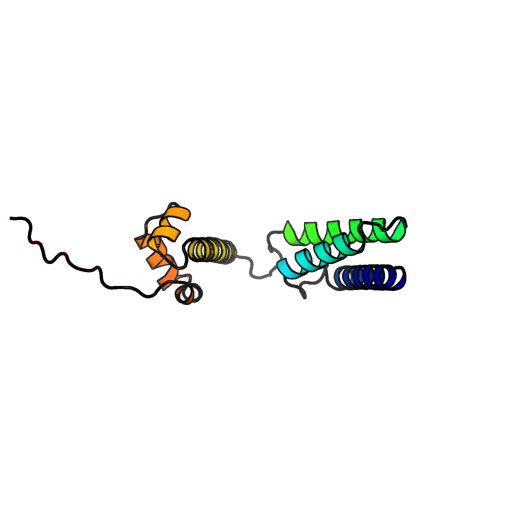ER A 1 101 ? -18.045 5.033 9.964 1.00 93.00 101 SER A CA 1
ATOM 777 C C . SER A 1 101 ? -17.395 3.905 10.769 1.00 93.00 101 SER A C 1
ATOM 779 O O . SER A 1 101 ? -17.152 2.812 10.261 1.00 93.00 101 SER A O 1
ATO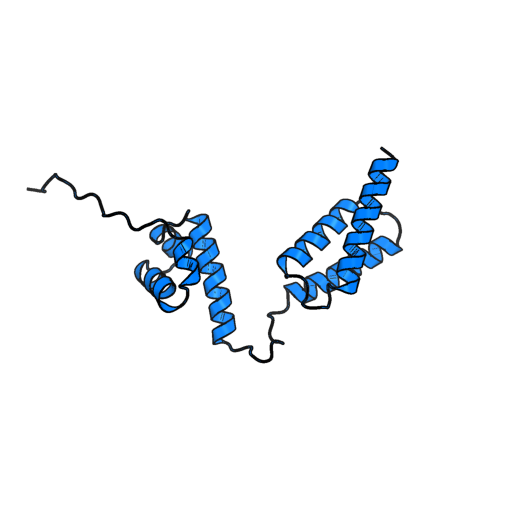M 781 N N . VAL A 1 102 ? -17.189 4.131 12.070 1.00 92.75 102 VAL A N 1
ATOM 782 C CA . VAL A 1 102 ? -16.566 3.148 12.980 1.00 92.75 102 VAL A CA 1
ATOM 783 C C . VAL A 1 102 ? -17.379 1.855 13.076 1.00 92.75 102 VAL A C 1
ATOM 785 O O . VAL A 1 102 ? -16.813 0.771 13.151 1.00 92.75 102 VAL A O 1
ATOM 788 N N . THR A 1 103 ? -18.712 1.930 13.052 1.00 93.69 103 THR A N 1
ATOM 789 C CA . THR A 1 103 ? -19.565 0.732 13.119 1.00 93.69 103 THR A CA 1
ATOM 790 C C . THR A 1 103 ? -19.445 -0.121 11.857 1.00 93.69 103 THR A C 1
ATOM 792 O O . THR A 1 103 ? -19.324 -1.341 11.962 1.00 93.69 103 THR A O 1
ATOM 795 N N . ARG A 1 104 ? -19.436 0.507 10.672 1.00 94.31 104 ARG A N 1
ATOM 796 C CA . ARG A 1 104 ? -19.228 -0.199 9.396 1.00 94.31 104 ARG A CA 1
ATOM 797 C C . ARG A 1 104 ? -17.813 -0.778 9.322 1.00 94.31 104 ARG A C 1
ATOM 799 O O . ARG A 1 104 ? -17.681 -1.954 9.008 1.00 94.31 104 ARG A O 1
ATOM 806 N N . ALA A 1 105 ? -16.794 -0.001 9.693 1.00 95.38 105 ALA A N 1
ATOM 807 C CA . ALA A 1 105 ? -15.401 -0.447 9.711 1.00 95.38 105 ALA A CA 1
ATOM 808 C C . ALA A 1 105 ? -15.186 -1.642 10.653 1.00 95.38 105 ALA A C 1
ATOM 810 O O . ALA A 1 105 ? -14.578 -2.632 10.264 1.00 95.38 105 ALA A O 1
ATOM 811 N N . ALA A 1 106 ? -15.746 -1.606 11.868 1.00 96.25 106 ALA A N 1
ATOM 812 C CA . ALA A 1 106 ? -15.658 -2.727 12.806 1.00 96.25 106 ALA A CA 1
ATOM 813 C C . ALA A 1 106 ? -16.298 -4.002 12.239 1.00 96.25 106 ALA A C 1
ATOM 815 O O . ALA A 1 106 ? -15.741 -5.087 12.389 1.00 96.25 106 ALA A O 1
ATOM 816 N N . ARG A 1 107 ? -17.433 -3.864 11.537 1.00 96.62 107 ARG A N 1
ATOM 817 C CA . ARG A 1 107 ? -18.095 -4.983 10.858 1.00 96.62 107 ARG A CA 1
ATOM 818 C C . ARG A 1 107 ? -17.242 -5.552 9.721 1.00 96.62 107 ARG A C 1
ATOM 820 O O . ARG A 1 107 ? -17.167 -6.768 9.615 1.00 96.62 10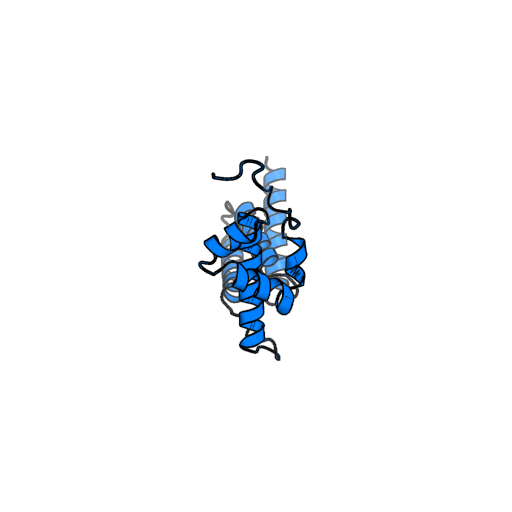7 ARG A O 1
ATOM 827 N N . LEU A 1 108 ? -16.596 -4.702 8.914 1.00 96.06 108 LEU A N 1
ATOM 828 C CA . LEU A 1 108 ? -15.663 -5.138 7.860 1.00 96.06 108 LEU A CA 1
ATOM 829 C C . LEU A 1 108 ? -14.470 -5.905 8.440 1.00 96.06 108 LEU A C 1
ATOM 831 O O . LEU A 1 108 ? -14.060 -6.920 7.893 1.00 96.06 108 LEU A O 1
ATOM 835 N N . LEU A 1 109 ? -13.958 -5.454 9.585 1.00 95.31 109 LEU A N 1
ATOM 836 C CA . LEU A 1 109 ? -12.859 -6.106 10.299 1.00 95.31 109 LEU A CA 1
ATOM 837 C C . LEU A 1 109 ? -13.285 -7.360 11.082 1.00 95.31 109 LEU A C 1
ATOM 839 O O . LEU A 1 109 ? -12.434 -8.016 11.674 1.00 95.31 109 LEU A O 1
ATOM 843 N N . GLY A 1 110 ? -14.582 -7.681 11.144 1.00 96.44 110 GLY A N 1
ATOM 844 C CA . GLY A 1 110 ? -15.090 -8.823 11.911 1.00 96.44 110 GLY A CA 1
ATOM 845 C C . GLY A 1 110 ? -14.951 -8.676 13.432 1.00 96.44 110 GLY A C 1
ATOM 846 O O . GLY A 1 110 ? -15.005 -9.670 14.154 1.00 96.44 110 GLY A O 1
ATOM 847 N N . ILE A 1 111 ? -14.782 -7.452 13.942 1.00 96.25 111 ILE A N 1
ATOM 848 C CA . ILE A 1 111 ? -14.601 -7.180 15.374 1.00 96.25 111 ILE A CA 1
ATOM 849 C C . ILE A 1 111 ? -15.754 -6.361 15.950 1.00 96.25 111 ILE A C 1
ATOM 851 O O . ILE A 1 111 ? -16.544 -5.721 15.255 1.00 96.25 111 ILE A O 1
ATOM 855 N N . ARG A 1 112 ? -15.846 -6.342 17.281 1.00 96.06 112 ARG A N 1
ATOM 856 C CA . ARG A 1 112 ? -16.835 -5.514 17.973 1.00 96.06 112 ARG A 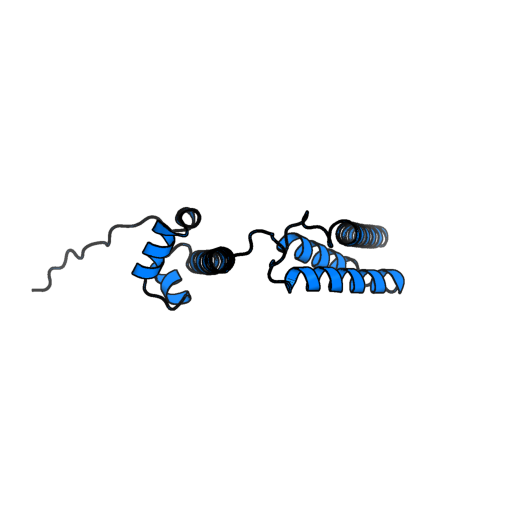CA 1
ATOM 857 C C . ARG A 1 112 ? -16.489 -4.032 17.820 1.00 96.06 112 ARG A C 1
ATOM 859 O O . ARG A 1 112 ? -15.334 -3.629 17.937 1.00 96.06 112 ARG A O 1
ATOM 866 N N . HIS A 1 113 ? -17.519 -3.200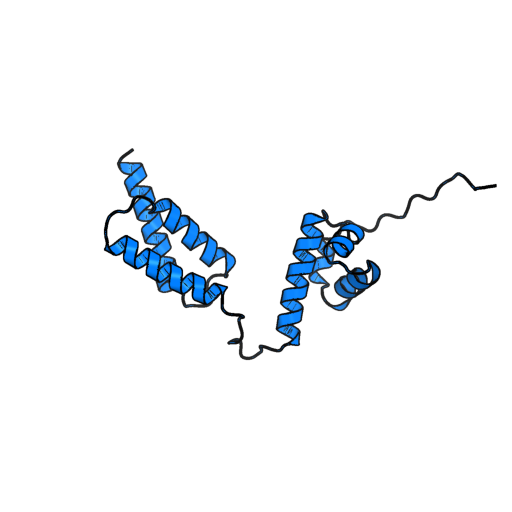 17.679 1.00 92.38 113 HIS A N 1
ATOM 867 C CA . HIS A 1 113 ? -17.383 -1.740 17.609 1.00 92.38 113 HIS A CA 1
ATOM 868 C C . HIS A 1 113 ? -16.578 -1.147 18.779 1.00 92.38 113 HIS A C 1
ATOM 870 O O . HIS A 1 113 ? -15.720 -0.294 18.566 1.00 92.38 113 HIS A O 1
ATOM 876 N N . GLN A 1 114 ? -16.820 -1.620 20.008 1.00 94.19 114 GLN A N 1
ATOM 877 C CA . GLN A 1 114 ? -16.094 -1.142 21.192 1.00 94.19 114 GLN A CA 1
ATOM 878 C C . GLN A 1 114 ? -14.600 -1.478 21.126 1.00 94.19 114 GLN A C 1
ATOM 880 O O . GLN A 1 114 ? -13.771 -0.645 21.481 1.00 94.19 114 GLN A O 1
ATOM 885 N N . SER A 1 115 ? -14.251 -2.658 20.605 1.00 94.88 115 SER A N 1
ATOM 886 C CA . SER A 1 115 ? -12.858 -3.057 20.397 1.00 94.88 115 SER A CA 1
ATOM 887 C C . SER A 1 115 ? -12.157 -2.100 19.437 1.00 94.88 115 SER A C 1
ATOM 889 O O . SER A 1 115 ? -11.077 -1.609 19.757 1.00 94.88 115 SER A O 1
ATOM 891 N N . LEU A 1 116 ? -12.801 -1.747 18.318 1.00 94.19 116 LEU A N 1
ATOM 892 C CA . LEU A 1 116 ? -12.237 -0.788 17.366 1.00 94.19 116 LEU A CA 1
ATOM 893 C C . LEU A 1 116 ? -12.056 0.610 17.982 1.00 94.19 116 LEU A C 1
ATOM 895 O O . LEU A 1 116 ? -11.027 1.245 17.764 1.00 94.19 116 LEU A O 1
ATOM 899 N N . ILE A 1 117 ? -13.007 1.081 18.796 1.00 93.25 117 ILE A N 1
ATOM 900 C CA . ILE A 1 117 ? -12.865 2.357 19.520 1.00 93.25 117 ILE A CA 1
ATOM 901 C C . ILE A 1 117 ? -11.644 2.340 20.445 1.00 93.25 117 ILE A C 1
ATOM 903 O O . ILE A 1 117 ? -10.869 3.296 20.448 1.00 93.25 117 ILE A O 1
ATOM 907 N N . ILE A 1 118 ? -11.457 1.268 21.219 1.00 94.25 118 ILE A N 1
ATOM 908 C CA . ILE A 1 118 ? -10.306 1.135 22.122 1.00 94.25 118 ILE A CA 1
ATOM 909 C C . ILE A 1 118 ? -9.005 1.144 21.317 1.00 94.25 118 ILE A C 1
ATOM 911 O O . ILE A 1 118 ? -8.081 1.885 21.655 1.00 94.25 118 ILE A O 1
ATOM 915 N N . MET A 1 119 ? -8.944 0.377 20.223 1.00 93.75 119 MET A N 1
ATOM 916 C CA . MET A 1 119 ? -7.777 0.341 19.339 1.00 93.75 119 MET A CA 1
ATOM 917 C C . MET A 1 119 ? -7.438 1.733 18.794 1.00 93.75 119 MET A C 1
ATOM 919 O O . MET A 1 119 ? -6.275 2.123 18.845 1.00 93.75 119 MET A O 1
ATOM 923 N N . LEU A 1 120 ? -8.431 2.509 18.350 1.00 93.31 120 LEU A N 1
ATOM 924 C CA . LEU A 1 120 ? -8.238 3.875 17.845 1.00 93.31 120 LEU A CA 1
ATOM 925 C C . LEU A 1 120 ? -7.775 4.862 18.926 1.00 93.31 120 LEU A C 1
ATOM 927 O O . LEU A 1 120 ? -6.888 5.674 18.678 1.00 93.31 120 LEU A O 1
ATOM 931 N N . ASN A 1 121 ? -8.352 4.794 20.126 1.00 92.50 121 ASN A N 1
ATOM 932 C CA . ASN A 1 121 ? -8.047 5.744 21.199 1.00 92.50 121 ASN A CA 1
ATOM 933 C C . ASN A 1 121 ? -6.700 5.473 21.878 1.00 92.50 121 ASN A C 1
ATOM 935 O O . ASN A 1 121 ? -6.013 6.409 22.291 1.00 92.50 121 ASN A O 1
ATOM 939 N N . VAL A 1 122 ? -6.331 4.199 22.026 1.00 92.25 122 VAL A N 1
ATOM 940 C CA . VAL A 1 122 ? -5.140 3.798 22.783 1.00 92.25 122 VAL A CA 1
ATOM 941 C C . VAL A 1 122 ? -3.946 3.616 21.857 1.00 92.25 122 VAL A C 1
ATOM 943 O O . VAL A 1 122 ? -2.917 4.258 22.056 1.00 92.25 122 VAL A O 1
ATOM 946 N N . ARG A 1 123 ? -4.088 2.761 20.838 1.00 89.12 123 ARG A N 1
ATOM 947 C CA . ARG A 1 123 ? -2.973 2.326 19.985 1.00 89.12 123 ARG A CA 1
ATOM 948 C C . ARG A 1 123 ? -2.834 3.220 18.754 1.00 89.12 123 ARG A C 1
ATOM 950 O O . ARG A 1 123 ? -1.754 3.717 18.469 1.00 89.12 123 ARG A O 1
ATOM 957 N N . HIS A 1 124 ? -3.932 3.490 18.056 1.00 92.50 124 HIS A N 1
ATOM 958 C CA . HIS A 1 124 ? -3.930 4.062 16.706 1.00 92.50 124 HIS A CA 1
ATOM 959 C C . HIS A 1 124 ? -4.464 5.496 16.653 1.00 92.50 124 HIS A C 1
ATOM 961 O O . HIS A 1 124 ? -5.276 5.838 15.794 1.00 92.50 124 HIS A O 1
ATOM 967 N N . LYS A 1 125 ? -3.969 6.367 17.543 1.00 90.88 125 LYS A N 1
ATOM 968 C CA . LYS A 1 125 ? -4.440 7.763 17.681 1.00 90.88 125 LYS A CA 1
ATOM 969 C C . LYS A 1 125 ? -4.374 8.562 16.378 1.00 90.88 125 LYS A C 1
ATOM 971 O O . LYS A 1 125 ? -5.223 9.412 16.126 1.00 90.88 125 LYS A O 1
ATOM 976 N N . LYS A 1 126 ? -3.396 8.259 15.518 1.00 89.62 126 LYS A N 1
ATOM 977 C CA . LYS A 1 126 ? -3.241 8.883 14.194 1.00 89.62 126 LYS A CA 1
ATOM 978 C C . LYS A 1 126 ? -4.458 8.680 13.280 1.00 89.62 126 LYS A C 1
ATOM 980 O O . LYS A 1 126 ? -4.773 9.565 12.491 1.00 89.62 126 LYS A O 1
ATOM 985 N N . LEU A 1 127 ? -5.174 7.562 13.428 1.00 90.38 127 LEU A N 1
ATOM 986 C CA . LEU A 1 127 ? -6.329 7.200 12.599 1.00 90.38 127 LEU A CA 1
ATOM 987 C C . LEU A 1 127 ? -7.639 7.843 13.075 1.00 90.38 127 LEU A C 1
ATOM 989 O O . LEU A 1 127 ? -8.640 7.788 12.365 1.00 90.38 127 LEU A O 1
ATOM 993 N N . LEU A 1 128 ? -7.645 8.514 14.234 1.00 87.06 128 LEU A N 1
ATOM 994 C CA . LEU A 1 128 ? -8.824 9.237 14.727 1.00 87.06 128 LEU A CA 1
ATOM 995 C C . LEU A 1 128 ? -9.298 10.320 13.750 1.00 87.06 128 LEU A C 1
ATOM 997 O O . LEU A 1 128 ? -10.491 10.600 13.690 1.00 87.06 128 LEU A O 1
ATOM 1001 N N . LYS A 1 129 ? -8.383 10.883 12.954 1.00 87.50 129 LYS A N 1
ATOM 1002 C CA . LYS A 1 129 ? -8.692 11.895 11.934 1.00 87.50 129 LYS A CA 1
ATOM 1003 C C . LYS A 1 129 ? -9.534 11.352 10.775 1.00 87.50 129 LYS A C 1
ATOM 1005 O O . LYS A 1 129 ? -10.242 12.118 10.139 1.00 87.50 129 LYS A O 1
ATOM 1010 N N . MET A 1 130 ? -9.466 10.047 10.504 1.00 83.94 130 MET A N 1
ATOM 1011 C CA . MET A 1 130 ? -10.192 9.402 9.401 1.00 83.94 130 MET A CA 1
ATOM 1012 C C . MET A 1 130 ? -11.638 9.046 9.768 1.00 83.94 130 MET A C 1
ATOM 1014 O O . MET A 1 130 ? -12.417 8.608 8.925 1.00 83.94 130 MET A O 1
ATOM 1018 N N . ARG A 1 131 ? -12.010 9.191 11.041 1.00 83.19 131 ARG A N 1
ATOM 1019 C CA . ARG A 1 131 ? -13.346 8.875 11.536 1.00 83.19 131 ARG A CA 1
ATOM 1020 C C . ARG A 1 131 ? -14.299 10.054 11.300 1.00 83.19 131 ARG A C 1
ATOM 1022 O O . ARG A 1 131 ? -13.959 11.201 11.577 1.00 83.19 131 ARG A O 1
ATOM 1029 N N . LYS A 1 132 ? -15.548 9.754 10.925 1.00 81.88 132 LYS A N 1
ATOM 1030 C CA . LYS A 1 132 ? -16.647 10.733 10.970 1.00 81.88 132 LYS A CA 1
ATOM 1031 C C . LYS A 1 132 ? -16.920 11.160 12.424 1.00 81.88 132 LYS A C 1
ATOM 1033 O O . LYS A 1 132 ? -16.969 10.290 13.308 1.00 81.88 132 LYS A O 1
ATOM 1038 N N . PRO A 1 133 ? -17.108 12.466 12.696 1.00 74.38 133 PRO A N 1
ATOM 1039 C CA . PRO A 1 133 ? -17.337 12.964 14.047 1.00 74.38 133 PRO A CA 1
ATOM 1040 C C . PRO A 1 133 ? -18.529 12.262 14.700 1.00 74.38 133 PRO A C 1
ATOM 1042 O O . PRO A 1 133 ? -19.467 11.813 14.042 1.00 74.38 133 PRO A O 1
ATOM 1045 N N . MET A 1 134 ? -18.468 12.113 16.022 1.00 67.44 134 MET A N 1
ATOM 1046 C CA . MET A 1 134 ? -19.515 11.420 16.762 1.00 67.44 134 MET A CA 1
ATOM 1047 C C . MET A 1 134 ? -20.800 12.252 16.774 1.00 67.44 134 MET A C 1
ATOM 1049 O O . MET A 1 134 ? -20.894 13.241 17.497 1.00 67.44 134 MET A O 1
ATOM 1053 N N . GLU A 1 135 ? -21.810 11.812 16.030 1.00 69.50 135 GLU A N 1
ATOM 1054 C CA . GLU A 1 135 ? -23.145 12.398 16.102 1.00 69.50 135 GLU A CA 1
ATOM 1055 C C . GLU A 1 135 ? -23.962 11.780 17.241 1.00 69.50 135 GLU A C 1
ATOM 1057 O O . GLU A 1 135 ? -23.960 10.565 17.468 1.00 69.50 135 GLU A O 1
ATOM 1062 N N . LYS A 1 136 ? -24.693 12.626 17.978 1.00 70.31 136 LYS A N 1
ATOM 1063 C CA . LYS A 1 136 ? -25.627 12.153 19.004 1.00 70.31 136 LYS A CA 1
ATOM 1064 C C . LYS A 1 136 ? -26.764 11.395 18.321 1.00 70.31 136 LYS A C 1
ATOM 1066 O O . LYS A 1 136 ? -27.413 11.918 17.418 1.00 70.31 136 LYS A O 1
ATOM 1071 N N . ARG A 1 137 ? -27.051 10.178 18.796 1.00 72.75 137 ARG A N 1
ATOM 1072 C CA . ARG A 1 137 ? -28.206 9.399 18.330 1.00 72.75 137 ARG A CA 1
ATOM 1073 C C . ARG A 1 137 ? -29.474 10.238 18.497 1.00 72.75 137 ARG A C 1
ATOM 1075 O O . ARG A 1 137 ? -29.814 10.616 19.619 1.00 72.75 137 ARG A O 1
ATOM 1082 N N . LYS A 1 138 ? -30.182 10.488 17.393 1.00 79.94 138 LYS A N 1
ATOM 1083 C CA . LYS A 1 138 ? -31.499 11.135 17.421 1.00 79.94 138 LYS A CA 1
ATOM 1084 C C . LYS A 1 138 ? -32.427 10.278 18.287 1.00 79.94 138 LYS A C 1
ATOM 1086 O O . LYS A 1 138 ? -32.593 9.084 18.031 1.00 79.94 138 LYS A O 1
ATOM 1091 N N . ARG A 1 139 ? -32.950 10.852 19.372 1.00 78.56 139 ARG A N 1
ATOM 1092 C CA . ARG A 1 139 ? -33.883 10.154 20.266 1.00 78.56 139 ARG A CA 1
ATOM 1093 C C . ARG A 1 139 ? -35.267 10.170 19.623 1.00 78.56 139 ARG A C 1
ATOM 1095 O O . ARG A 1 139 ? -35.697 11.208 19.132 1.00 78.56 139 ARG A O 1
ATOM 1102 N N . SER A 1 140 ? -35.942 9.022 19.621 1.00 78.44 140 SER A N 1
ATOM 1103 C CA . SER A 1 140 ? -37.353 8.954 19.235 1.00 78.44 140 SER A CA 1
ATOM 1104 C C . SER A 1 140 ? -38.170 9.812 20.198 1.00 78.44 140 SER A C 1
ATOM 1106 O O . SER A 1 140 ? -38.039 9.659 21.412 1.00 78.44 140 SER A O 1
ATOM 1108 N N . ILE A 1 141 ? -39.008 10.695 19.658 1.00 79.56 141 ILE A N 1
ATOM 1109 C CA . ILE A 1 141 ? -39.989 11.471 20.433 1.00 79.56 141 ILE A CA 1
ATOM 1110 C C . ILE A 1 141 ? -41.191 10.578 20.804 1.00 79.56 141 ILE A C 1
ATOM 1112 O O . ILE A 1 141 ? -41.904 10.838 21.769 1.00 79.56 141 ILE A O 1
ATOM 1116 N N . ILE A 1 142 ? -41.378 9.467 20.084 1.00 77.81 142 ILE A N 1
ATOM 1117 C CA . ILE A 1 142 ? -42.432 8.488 20.338 1.00 77.81 142 ILE A CA 1
ATOM 1118 C C . ILE A 1 142 ? -42.019 7.631 21.541 1.00 77.81 142 ILE A C 1
ATOM 1120 O O . ILE A 1 142 ? -41.128 6.781 21.430 1.00 77.81 142 ILE A O 1
ATOM 1124 N N . LYS A 1 143 ? -42.670 7.853 22.689 1.00 69.25 143 LYS A N 1
ATOM 1125 C CA . LYS A 1 143 ? -42.690 6.901 23.808 1.00 69.25 143 LYS A CA 1
ATOM 1126 C C . LYS A 1 143 ? -43.553 5.705 23.396 1.00 69.25 143 LYS A C 1
ATOM 1128 O O . LYS A 1 143 ? -44.717 5.894 23.050 1.00 69.25 143 LYS A O 1
ATOM 1133 N N . LYS A 1 144 ? -43.006 4.485 23.447 1.00 66.06 144 LYS A N 1
ATOM 1134 C CA . LYS A 1 144 ? -43.850 3.280 23.479 1.00 66.06 144 LYS A CA 1
ATOM 1135 C C . LYS A 1 144 ? -44.695 3.355 24.758 1.00 66.06 144 LYS A C 1
ATOM 1137 O O . LYS A 1 144 ? -44.118 3.541 25.830 1.00 66.06 144 LYS A O 1
ATOM 1142 N N . ARG A 1 145 ? -46.020 3.324 24.598 1.00 60.12 145 ARG A N 1
ATOM 1143 C CA . ARG A 1 145 ? -46.973 3.085 25.689 1.00 60.12 145 ARG A CA 1
ATOM 1144 C C . ARG A 1 145 ? -46.825 1.658 26.193 1.00 60.12 145 ARG A C 1
ATOM 1146 O O . ARG A 1 145 ? -46.495 0.792 25.350 1.00 60.12 145 ARG A O 1
#

Radius of gyration: 23.07 Å; chains: 1; bounding box: 67×23×60 Å

Sequence (145 aa):
MAEESGALSNAGLAALALIEEHGTRRALPQGELYDLYRRADEMLKDAQDSETVARLRTCARMVMRRLASIQLDDKNFTLFSAVHELEARLIGKALEEAEGSVTRAARLLGIRHQSLIIMLNVRHKKLLKMRKPMEKRKRSIIKKR

Foldseek 3Di:
DVVVLVVLQVLLVVLLVCCVVPLLPPPDDLVRLVVSLVSSCVSCVVPPDPVSVVSNVVSVVSSCVVVVDPPCVPPPDDPVVSVLVVVLVLLLVLLVVVQQALCSSCVVVVHDSVVSVCCCVPRNVVCNVSHDDDDDPDDDPDDDD